Protein AF-A0A3A4KQ40-F1 (afdb_monomer)

Foldseek 3Di:
DPPQDPVNWAFDWDADPPVRDIDGLGHDTFNWDQWEDDDQKIKIWTQNVWADDPPPRDIWQIWIWMAGNVVSDIDTQDGDRFHWHNWYDDQQKIWTFTCPPPDGDIDIDGNCVDPVCVPPPSNVDDDD

Secondary structure (DSSP, 8-state):
-----TTS-EEEEEE-TTT--EEEEEEEEE-EEEEEEETTEEEEEE-TTSEEETTTTEEES-EEEEEETTTTEEEE----SS-EEEEEEETTEEEEEE-TTSS-EEEEEEGGGSGGGTT-HHHHSPP-

pLDDT: mean 90.05, std 13.97, range [36.91, 98.81]

Structure (mmCIF, N/CA/C/O backbone):
data_AF-A0A3A4KQ40-F1
#
_entry.id   AF-A0A3A4KQ40-F1
#
loop_
_atom_site.group_PDB
_atom_site.id
_atom_site.type_symbol
_atom_site.label_atom_id
_atom_site.label_alt_id
_atom_site.label_comp_id
_atom_site.label_asym_id
_atom_site.label_entity_id
_atom_site.label_seq_id
_atom_site.pdbx_PDB_ins_code
_atom_site.Cartn_x
_atom_site.Cartn_y
_atom_site.Cartn_z
_atom_site.occupancy
_atom_site.B_iso_or_equiv
_atom_site.auth_seq_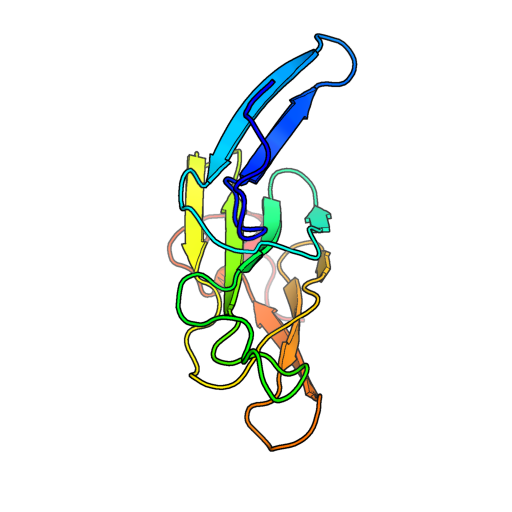id
_atom_site.auth_comp_id
_atom_site.auth_asym_id
_atom_site.auth_atom_id
_atom_site.pdbx_PDB_model_num
ATOM 1 N N . MET A 1 1 ? 8.007 21.895 9.338 1.00 36.91 1 MET A N 1
ATOM 2 C CA . MET A 1 1 ? 8.886 21.804 8.156 1.00 36.91 1 MET A CA 1
ATOM 3 C C . MET A 1 1 ? 9.867 20.680 8.414 1.00 36.91 1 MET A C 1
ATOM 5 O O . MET A 1 1 ? 10.729 20.842 9.264 1.00 36.91 1 MET A O 1
ATOM 9 N N . THR A 1 2 ? 9.702 19.536 7.763 1.00 41.72 2 THR A N 1
ATOM 10 C CA . THR A 1 2 ? 10.845 18.654 7.509 1.00 41.72 2 THR A CA 1
ATOM 11 C C . THR A 1 2 ? 11.423 19.123 6.179 1.00 41.72 2 THR A C 1
ATOM 13 O O . THR A 1 2 ? 10.641 19.317 5.249 1.00 41.72 2 THR A O 1
ATOM 16 N N . PRO A 1 3 ? 12.724 19.438 6.110 1.00 43.84 3 PRO A N 1
ATOM 17 C CA . PRO A 1 3 ? 13.336 19.880 4.870 1.00 43.84 3 PRO A CA 1
ATOM 18 C C . PRO A 1 3 ? 13.202 18.733 3.877 1.00 43.84 3 PRO A C 1
ATOM 20 O O . PRO A 1 3 ? 13.571 17.604 4.204 1.00 43.84 3 PRO A O 1
ATOM 23 N N . ASP A 1 4 ? 12.609 19.021 2.721 1.00 46.34 4 ASP A N 1
ATOM 24 C CA . ASP A 1 4 ? 12.530 18.092 1.603 1.00 46.34 4 ASP A CA 1
ATOM 25 C C . ASP A 1 4 ? 13.896 17.429 1.431 1.00 46.34 4 ASP A C 1
ATOM 27 O O . ASP A 1 4 ? 14.923 18.109 1.313 1.00 46.34 4 ASP A O 1
ATOM 31 N N . SER A 1 5 ? 13.915 16.098 1.519 1.00 46.22 5 SER A N 1
ATOM 32 C CA . SER A 1 5 ? 15.131 15.324 1.322 1.00 46.22 5 SER A CA 1
ATOM 33 C C . SER A 1 5 ? 15.703 15.726 -0.036 1.00 46.22 5 SER A C 1
ATOM 35 O O . SER A 1 5 ? 14.983 15.637 -1.035 1.00 46.22 5 SER A O 1
ATOM 37 N N . PRO A 1 6 ? 16.968 16.170 -0.116 1.00 47.03 6 PRO A N 1
ATOM 38 C CA . PRO A 1 6 ? 17.547 16.705 -1.349 1.00 47.03 6 PRO A CA 1
ATOM 39 C C . PRO A 1 6 ? 17.562 15.709 -2.525 1.00 47.03 6 PRO A C 1
ATOM 41 O O . PRO A 1 6 ? 17.886 16.095 -3.643 1.00 47.03 6 PRO A O 1
ATOM 44 N N . ASN A 1 7 ? 17.167 14.451 -2.285 1.00 52.72 7 ASN A N 1
ATOM 45 C CA . ASN A 1 7 ? 17.080 13.372 -3.263 1.00 52.72 7 ASN A CA 1
ATOM 46 C C . ASN A 1 7 ? 15.638 12.879 -3.534 1.00 52.72 7 ASN A C 1
ATOM 48 O O . ASN A 1 7 ? 15.478 11.847 -4.181 1.00 52.72 7 ASN A O 1
ATOM 52 N N . GLY A 1 8 ? 14.595 13.555 -3.029 1.00 56.16 8 GLY A N 1
ATOM 53 C CA . GLY A 1 8 ? 13.187 13.196 -3.277 1.00 56.16 8 GLY A CA 1
ATOM 54 C C . GLY A 1 8 ? 12.663 11.968 -2.515 1.00 56.16 8 GLY A C 1
ATOM 55 O O . GLY A 1 8 ? 11.588 11.469 -2.833 1.00 56.16 8 GLY A O 1
ATOM 56 N N . LYS A 1 9 ? 13.405 11.474 -1.515 1.00 67.38 9 LYS A N 1
ATOM 57 C CA . LYS A 1 9 ? 12.982 10.376 -0.626 1.00 67.38 9 LYS A CA 1
ATOM 58 C C . LYS A 1 9 ? 12.337 10.916 0.653 1.00 67.38 9 LYS A C 1
ATOM 60 O O . LYS A 1 9 ? 12.666 12.018 1.083 1.00 67.38 9 LYS A O 1
ATOM 65 N N . GLY A 1 10 ? 11.395 10.190 1.247 1.00 82.75 10 GLY A N 1
ATOM 66 C CA . GLY A 1 10 ? 10.714 10.679 2.440 1.00 82.75 10 GLY A CA 1
ATOM 67 C C . GLY A 1 10 ? 10.009 9.609 3.261 1.00 82.75 10 GLY A C 1
ATOM 68 O O . GLY A 1 10 ? 9.769 8.478 2.831 1.00 82.75 10 GLY A O 1
ATOM 69 N N . ILE A 1 11 ? 9.663 10.003 4.481 1.00 92.38 11 ILE A N 1
ATOM 70 C CA . ILE A 1 11 ? 8.775 9.239 5.355 1.00 92.38 11 ILE A CA 1
ATOM 71 C C . ILE A 1 11 ? 7.315 9.442 4.930 1.00 92.38 11 ILE A C 1
ATOM 73 O O . ILE A 1 11 ? 6.973 10.479 4.354 1.00 92.38 11 ILE A O 1
ATOM 77 N N . LEU A 1 12 ? 6.442 8.486 5.247 1.00 94.25 12 LEU A N 1
ATOM 78 C CA . LEU A 1 12 ? 5.001 8.637 5.045 1.00 94.25 12 LEU A CA 1
ATOM 79 C C . LEU A 1 12 ? 4.369 9.269 6.285 1.00 94.25 12 LEU A C 1
ATOM 81 O O . LEU A 1 12 ? 4.539 8.772 7.399 1.00 94.25 12 LEU A O 1
ATOM 85 N N . VAL A 1 13 ? 3.632 10.360 6.092 1.00 94.62 13 VAL A N 1
ATOM 86 C CA . VAL A 1 13 ? 2.968 11.105 7.170 1.00 94.62 13 VAL A CA 1
ATOM 87 C C . VAL A 1 13 ? 1.499 11.286 6.820 1.00 94.62 13 VAL A C 1
ATOM 89 O O . VAL A 1 13 ? 1.181 11.769 5.735 1.00 94.62 13 VAL A O 1
ATOM 92 N N . ALA A 1 14 ? 0.615 10.953 7.756 1.00 93.12 14 ALA A N 1
ATOM 93 C CA . ALA A 1 14 ? -0.788 11.339 7.710 1.00 93.12 14 ALA A CA 1
ATOM 94 C C . ALA A 1 14 ? -0.976 12.660 8.464 1.00 93.12 14 ALA A C 1
ATOM 96 O O . ALA A 1 14 ? -0.334 12.896 9.491 1.00 93.12 14 ALA A O 1
ATOM 97 N N . GLN A 1 15 ? -1.843 13.531 7.953 1.00 94.50 15 GLN A N 1
ATOM 98 C CA . GLN A 1 15 ? -2.191 14.792 8.601 1.00 94.50 15 GLN A CA 1
ATOM 99 C C . GLN A 1 15 ? -3.703 14.873 8.790 1.00 94.50 15 GLN A C 1
ATOM 101 O O . GLN A 1 15 ? -4.454 14.791 7.818 1.00 94.50 15 GLN A O 1
ATOM 106 N N . ASP A 1 16 ? -4.133 15.105 10.025 1.00 93.44 16 ASP A N 1
ATOM 107 C CA . ASP A 1 16 ? -5.509 15.485 10.319 1.00 93.44 16 ASP A CA 1
ATOM 108 C C . ASP A 1 16 ? -5.726 16.948 9.895 1.00 93.44 16 ASP A C 1
ATOM 110 O O . ASP A 1 16 ? -4.968 17.845 10.270 1.00 93.44 16 ASP A O 1
ATOM 114 N N . LEU A 1 17 ? -6.742 17.204 9.069 1.00 94.44 17 LEU A N 1
ATOM 115 C CA . LEU A 1 17 ? -6.992 18.542 8.518 1.00 94.44 17 LEU A CA 1
ATOM 116 C C . LEU A 1 17 ? -7.747 19.472 9.477 1.00 94.44 17 LEU A C 1
ATOM 118 O O . LEU A 1 17 ? -7.749 20.684 9.264 1.00 94.44 17 LEU A O 1
ATOM 122 N N . ILE A 1 18 ? -8.387 18.930 10.512 1.00 96.50 18 ILE A N 1
ATOM 123 C CA . ILE A 1 18 ? -9.143 19.694 11.506 1.00 96.50 18 ILE A CA 1
ATOM 124 C C . ILE A 1 18 ? -8.207 20.131 12.636 1.00 96.50 18 ILE A C 1
ATOM 126 O O . ILE A 1 18 ? -8.137 21.316 12.960 1.00 96.50 18 ILE A O 1
ATOM 130 N N . SER A 1 19 ? -7.467 19.192 13.225 1.00 96.50 19 SER A N 1
ATOM 131 C CA . SER A 1 19 ? -6.536 19.430 14.330 1.00 96.50 19 SER A CA 1
ATOM 132 C C . SER A 1 19 ? -5.152 19.886 13.863 1.00 96.50 19 SER A C 1
ATOM 134 O O . SER A 1 19 ? -4.398 20.447 14.656 1.00 96.50 19 SER A O 1
ATOM 136 N N . SER A 1 20 ? -4.810 19.678 12.585 1.00 94.69 20 SER A N 1
ATOM 137 C CA . SER A 1 20 ? -3.449 19.842 12.044 1.00 94.69 20 SER A CA 1
ATOM 138 C C . SER A 1 20 ? -2.401 18.912 12.667 1.00 94.69 20 SER A C 1
ATOM 140 O O . SER A 1 20 ? -1.202 19.097 12.431 1.00 94.69 20 SER A O 1
ATOM 142 N N . GLU A 1 21 ? -2.828 17.910 13.436 1.00 95.00 21 GLU A N 1
ATOM 143 C CA . GLU A 1 21 ? -1.949 16.883 13.980 1.00 95.00 21 GLU A CA 1
ATOM 144 C C . GLU A 1 21 ? -1.349 16.036 12.852 1.00 95.00 21 GLU A C 1
ATOM 146 O O . GLU A 1 21 ? -1.963 15.825 11.804 1.00 95.00 21 GLU A O 1
ATOM 151 N N . ARG A 1 22 ? -0.111 15.579 13.052 1.00 94.62 22 ARG A N 1
ATOM 152 C CA . ARG A 1 22 ? 0.619 14.751 12.092 1.00 94.62 22 ARG A CA 1
ATOM 153 C C . ARG A 1 22 ? 1.086 13.469 12.753 1.00 94.62 22 ARG A C 1
ATOM 155 O O . ARG A 1 22 ? 1.748 13.526 13.788 1.00 94.62 22 ARG A O 1
ATOM 162 N N . SER A 1 23 ? 0.839 12.353 12.083 1.00 91.62 23 SER A N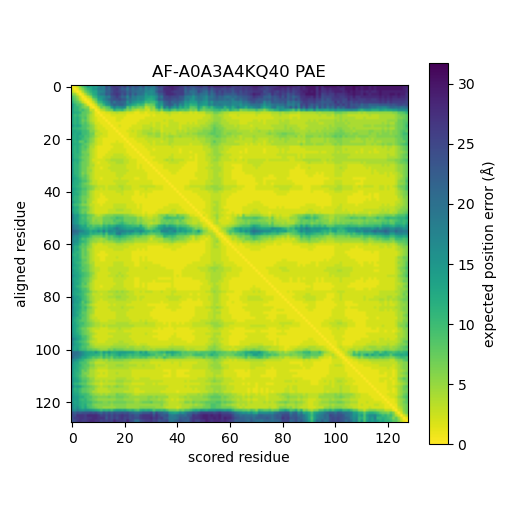 1
ATOM 163 C CA . SER A 1 23 ? 1.250 11.019 12.514 1.00 91.62 23 SER A CA 1
ATOM 164 C C . SER A 1 23 ? 2.196 10.428 11.481 1.00 91.62 23 SER A C 1
ATOM 166 O O . SER A 1 23 ? 1.911 10.437 10.282 1.00 91.62 23 SER A O 1
ATOM 168 N N . VAL A 1 24 ? 3.344 9.929 11.935 1.00 94.56 24 VAL A N 1
ATOM 169 C CA . VAL A 1 24 ? 4.256 9.176 11.069 1.00 94.56 24 VAL A CA 1
ATOM 170 C C . VAL A 1 24 ? 3.657 7.791 10.869 1.00 94.56 24 VAL A C 1
ATOM 172 O O . VAL A 1 24 ? 3.468 7.071 11.842 1.00 94.56 24 VAL A O 1
ATOM 175 N N . ILE A 1 25 ? 3.358 7.447 9.620 1.00 96.56 25 ILE A N 1
ATOM 176 C CA . ILE A 1 25 ? 2.808 6.142 9.241 1.00 96.56 25 ILE A CA 1
ATOM 177 C C . ILE A 1 25 ? 3.934 5.153 8.974 1.00 96.56 25 ILE A C 1
ATOM 179 O O . ILE A 1 25 ? 3.934 4.035 9.475 1.00 96.56 25 ILE A O 1
ATOM 183 N N . ASP A 1 26 ? 4.930 5.589 8.207 1.00 96.38 26 ASP A N 1
ATOM 184 C CA . ASP A 1 26 ? 6.110 4.790 7.918 1.00 96.38 26 ASP A CA 1
ATOM 185 C C . ASP A 1 26 ? 7.356 5.684 7.979 1.00 96.38 26 ASP A C 1
ATOM 187 O O . ASP A 1 26 ? 7.482 6.616 7.177 1.00 96.38 26 ASP A O 1
ATOM 191 N N . PRO A 1 27 ? 8.280 5.435 8.926 1.00 94.50 27 PRO A N 1
ATOM 192 C CA . PRO A 1 27 ? 9.474 6.250 9.108 1.00 94.50 27 PRO A CA 1
ATOM 193 C C . PRO A 1 27 ? 10.614 5.876 8.148 1.00 94.50 27 PRO A C 1
ATOM 195 O O . PRO A 1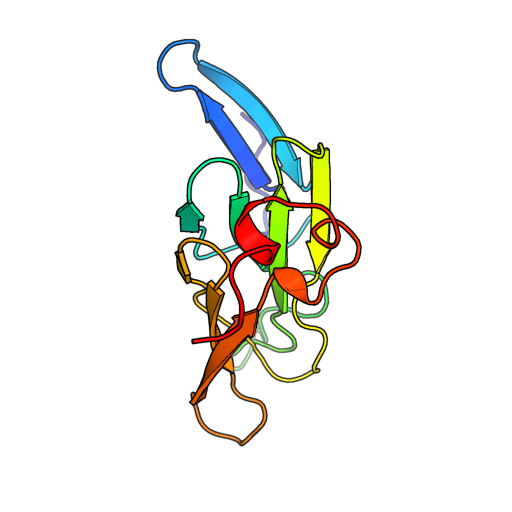 27 ? 11.716 6.406 8.292 1.00 94.50 27 PRO A O 1
ATOM 198 N N . HIS A 1 28 ? 10.410 4.945 7.209 1.00 94.25 28 HIS A N 1
ATOM 199 C CA 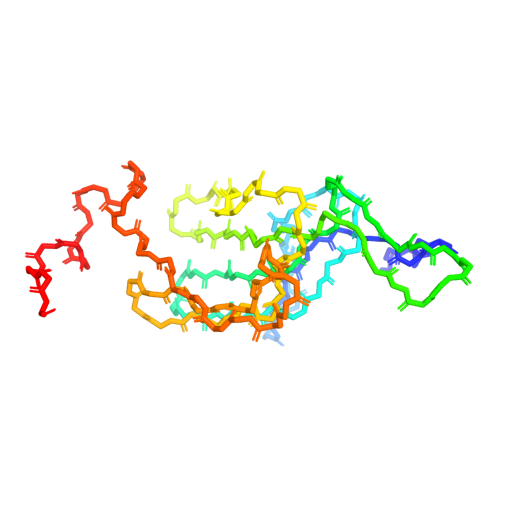. HIS A 1 28 ? 11.468 4.508 6.306 1.00 94.25 28 HIS A CA 1
ATOM 200 C C . HIS A 1 28 ? 11.746 5.594 5.261 1.00 94.25 28 HIS A C 1
ATOM 202 O O . HIS A 1 28 ? 10.814 6.124 4.665 1.00 94.25 28 HIS A O 1
ATOM 208 N N . ASP A 1 29 ? 13.011 5.924 5.001 1.00 92.38 29 ASP A N 1
ATOM 209 C CA . ASP A 1 29 ? 13.363 6.930 3.992 1.00 92.38 29 ASP A CA 1
ATOM 210 C C . ASP A 1 29 ? 13.384 6.310 2.586 1.00 92.38 29 ASP A C 1
ATOM 212 O O . ASP A 1 29 ? 14.367 5.699 2.163 1.00 92.38 29 ASP A O 1
ATOM 216 N N . ALA A 1 30 ? 12.276 6.446 1.858 1.00 92.12 30 ALA A N 1
ATOM 217 C CA . ALA A 1 30 ? 12.135 5.942 0.493 1.00 92.12 30 ALA A CA 1
ATOM 218 C C . ALA A 1 30 ? 11.189 6.823 -0.327 1.00 92.12 30 ALA A C 1
ATOM 220 O O . ALA A 1 30 ? 10.392 7.576 0.226 1.00 92.12 30 ALA A O 1
ATOM 221 N N . GLU A 1 31 ? 11.274 6.741 -1.653 1.00 91.75 31 GLU A N 1
ATOM 222 C CA . GLU A 1 31 ? 10.243 7.327 -2.513 1.00 91.75 31 GLU A CA 1
ATOM 223 C C . GLU A 1 31 ? 8.965 6.493 -2.341 1.00 91.75 31 GLU A C 1
ATOM 225 O O . GLU A 1 31 ? 8.993 5.266 -2.463 1.00 91.75 31 GLU A O 1
ATOM 230 N N . LYS A 1 32 ? 7.872 7.169 -1.980 1.00 93.88 32 LYS A N 1
ATOM 231 C CA . LYS A 1 32 ? 6.553 6.576 -1.760 1.00 93.88 32 LYS A CA 1
ATOM 232 C C . LYS A 1 32 ? 5.538 7.338 -2.582 1.00 93.88 32 LYS A C 1
ATOM 234 O O . LYS A 1 32 ? 5.523 8.570 -2.543 1.00 93.88 32 LYS A O 1
ATOM 239 N N . THR A 1 33 ? 4.700 6.622 -3.310 1.00 94.38 33 THR A N 1
ATOM 240 C CA . THR A 1 33 ? 3.739 7.224 -4.234 1.00 94.38 33 THR A CA 1
ATOM 241 C C . THR A 1 33 ? 2.403 6.505 -4.172 1.00 94.38 33 THR A C 1
ATOM 243 O O . THR A 1 33 ? 2.278 5.428 -3.593 1.00 94.38 33 THR A O 1
ATOM 246 N N . ASP A 1 34 ? 1.399 7.134 -4.777 1.00 96.56 34 ASP A N 1
ATOM 247 C CA . ASP A 1 34 ? 0.108 6.512 -5.075 1.00 96.56 34 ASP A CA 1
ATOM 248 C C . ASP A 1 34 ? -0.603 5.908 -3.853 1.00 96.56 34 ASP A C 1
ATOM 250 O O . ASP A 1 34 ? -0.966 4.730 -3.873 1.00 96.56 34 ASP A O 1
ATOM 254 N N . PRO A 1 35 ? -0.791 6.690 -2.770 1.00 97.94 35 PRO A N 1
ATOM 255 C CA . PRO A 1 35 ? -1.549 6.213 -1.632 1.00 97.94 35 PRO A CA 1
ATOM 256 C C . PRO A 1 35 ? -3.028 6.034 -1.999 1.00 97.94 35 PRO A C 1
ATOM 258 O O . PRO A 1 35 ? -3.622 6.904 -2.641 1.00 97.94 35 PRO A O 1
ATOM 261 N N . ASP A 1 36 ? -3.641 4.958 -1.516 1.00 98.69 36 ASP A N 1
ATOM 262 C CA . ASP A 1 36 ? -5.094 4.766 -1.510 1.00 98.69 36 ASP A CA 1
ATOM 263 C C . ASP A 1 36 ? -5.539 4.232 -0.146 1.00 98.69 36 ASP A C 1
ATOM 265 O O . ASP A 1 36 ? -4.788 3.521 0.523 1.00 98.69 36 ASP A O 1
ATOM 269 N N . ILE A 1 37 ? -6.745 4.584 0.291 1.00 98.12 37 ILE A N 1
ATOM 270 C CA . ILE A 1 37 ? -7.235 4.245 1.631 1.00 98.12 37 ILE A CA 1
ATOM 271 C C . ILE A 1 37 ? -8.672 3.732 1.581 1.00 98.12 37 ILE A C 1
ATOM 273 O O . ILE A 1 37 ? -9.530 4.317 0.918 1.00 98.12 37 ILE A O 1
ATOM 277 N N . ASP A 1 38 ? -8.941 2.657 2.320 1.00 97.88 38 ASP A N 1
ATOM 278 C CA . ASP A 1 38 ? -10.295 2.159 2.553 1.00 97.88 38 ASP A CA 1
ATOM 279 C C . ASP A 1 38 ? -10.493 1.833 4.032 1.00 97.88 38 ASP A C 1
ATOM 281 O O . ASP A 1 38 ? -9.861 0.923 4.582 1.00 97.88 38 ASP A O 1
ATOM 285 N N . GLU A 1 39 ? -11.391 2.594 4.659 1.00 95.69 39 GLU A N 1
ATOM 286 C CA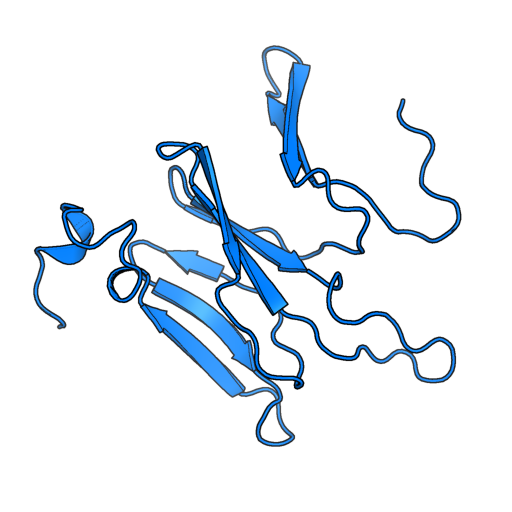 . GLU A 1 39 ? -11.592 2.604 6.110 1.00 95.69 39 GLU A CA 1
ATOM 287 C C . GLU A 1 39 ? -10.248 2.842 6.823 1.00 95.69 39 GLU A C 1
ATOM 289 O O . GLU A 1 39 ? -9.623 3.883 6.627 1.00 95.69 39 GLU A O 1
ATOM 294 N N . ASP A 1 40 ? -9.776 1.859 7.586 1.00 96.06 40 ASP A N 1
ATOM 295 C CA . ASP A 1 40 ? -8.596 1.960 8.442 1.00 96.06 40 ASP A CA 1
ATOM 296 C C . ASP A 1 40 ? -7.347 1.326 7.805 1.00 96.06 40 ASP A C 1
ATOM 298 O O . ASP A 1 40 ? -6.437 0.879 8.505 1.00 96.06 40 ASP A O 1
ATOM 302 N N . ARG A 1 41 ? -7.293 1.234 6.472 1.00 97.81 41 ARG A N 1
ATOM 303 C CA . ARG A 1 41 ? -6.197 0.583 5.736 1.00 97.81 41 ARG A CA 1
ATOM 304 C C . ARG A 1 41 ? -5.690 1.461 4.610 1.00 97.81 41 ARG A C 1
ATOM 306 O O . ARG A 1 41 ? -6.418 1.726 3.657 1.00 97.81 41 ARG A O 1
ATOM 313 N N . LEU A 1 42 ? -4.430 1.864 4.710 1.00 98.50 42 LEU A N 1
ATOM 314 C CA . LEU A 1 42 ? -3.717 2.656 3.715 1.00 98.50 42 LEU A CA 1
ATOM 315 C C . LEU A 1 42 ? -2.763 1.760 2.933 1.00 98.50 42 LEU A C 1
ATOM 317 O O . LEU A 1 42 ? -1.926 1.100 3.538 1.00 98.50 42 LEU A O 1
ATOM 321 N N . VAL A 1 43 ? -2.833 1.786 1.610 1.00 98.81 43 VAL A N 1
ATOM 322 C CA . VAL A 1 43 ? -1.842 1.156 0.729 1.00 98.81 43 VAL A CA 1
ATOM 323 C C . VAL A 1 43 ? -1.055 2.212 -0.029 1.00 98.81 43 VAL A C 1
ATOM 325 O O . VAL A 1 43 ? -1.578 3.293 -0.281 1.00 98.81 43 VAL A O 1
ATOM 328 N N . TRP A 1 44 ? 0.195 1.920 -0.382 1.00 98.69 44 TRP A N 1
ATOM 329 C CA . TRP A 1 44 ? 1.033 2.792 -1.211 1.00 98.69 44 TRP A CA 1
ATOM 330 C C . TRP A 1 44 ? 2.075 1.984 -1.988 1.00 98.69 44 TRP A C 1
ATOM 332 O O . TRP A 1 44 ? 2.409 0.855 -1.620 1.00 98.69 44 TRP A O 1
ATOM 342 N N . THR A 1 45 ? 2.601 2.586 -3.051 1.00 98.00 45 THR A N 1
ATOM 343 C CA . THR A 1 45 ? 3.812 2.117 -3.729 1.00 98.00 45 THR A CA 1
ATOM 344 C C . THR A 1 45 ? 5.031 2.565 -2.932 1.00 98.00 45 THR A C 1
ATOM 346 O O . THR A 1 45 ? 5.175 3.758 -2.651 1.00 98.00 45 THR A O 1
ATOM 349 N N . ASP A 1 46 ? 5.953 1.655 -2.634 1.00 97.56 46 ASP A N 1
ATOM 350 C CA . ASP A 1 46 ? 7.199 1.949 -1.934 1.00 97.56 46 ASP A CA 1
ATOM 351 C C . ASP A 1 46 ? 8.425 1.468 -2.718 1.00 97.56 46 ASP A C 1
ATOM 353 O O . ASP A 1 46 ? 8.508 0.319 -3.149 1.00 97.56 46 ASP A O 1
ATOM 357 N N . LEU A 1 47 ? 9.415 2.349 -2.864 1.00 95.00 47 LEU A N 1
ATOM 358 C CA . LEU A 1 47 ? 10.681 2.057 -3.536 1.00 95.00 47 LEU A CA 1
ATOM 359 C C . LEU A 1 47 ? 11.821 1.734 -2.552 1.00 95.00 47 LEU A C 1
ATOM 361 O O . LEU A 1 47 ? 12.993 1.871 -2.910 1.00 95.00 47 LEU A O 1
ATOM 365 N N . ARG A 1 48 ? 11.528 1.326 -1.307 1.00 95.25 48 ARG A N 1
ATOM 366 C CA . ARG A 1 48 ? 12.562 1.005 -0.300 1.00 95.25 48 ARG A CA 1
ATOM 367 C C . ARG A 1 48 ? 13.447 -0.183 -0.659 1.00 95.25 48 ARG A C 1
ATOM 369 O O . ARG A 1 48 ? 14.617 -0.189 -0.285 1.00 95.25 48 ARG A O 1
ATOM 376 N N . ASN A 1 49 ? 12.916 -1.159 -1.394 1.00 95.44 49 ASN A N 1
ATOM 377 C CA . ASN A 1 49 ? 13.675 -2.329 -1.846 1.00 95.44 49 ASN A CA 1
ATOM 378 C C . ASN A 1 49 ? 14.314 -2.112 -3.227 1.00 95.44 49 ASN A C 1
ATOM 380 O O . ASN A 1 49 ? 14.979 -3.004 -3.760 1.00 95.44 49 ASN A O 1
ATOM 384 N N . GLY A 1 50 ? 14.149 -0.918 -3.794 1.00 91.12 50 GLY A N 1
ATOM 385 C CA . GLY A 1 50 ? 14.531 -0.591 -5.153 1.00 91.12 50 GLY A CA 1
ATOM 386 C C . GLY A 1 50 ? 14.857 0.887 -5.328 1.00 91.12 50 GLY A C 1
ATOM 387 O O . GLY A 1 50 ? 15.586 1.488 -4.532 1.00 91.12 50 GLY A O 1
ATOM 388 N N . GLY A 1 51 ? 14.359 1.479 -6.412 1.00 89.44 51 GLY A N 1
ATOM 389 C CA . GLY A 1 51 ? 14.520 2.909 -6.657 1.00 89.44 51 GLY A CA 1
ATOM 390 C C . GLY A 1 51 ? 14.413 3.325 -8.115 1.00 89.44 51 GLY A C 1
ATOM 391 O O . GLY A 1 51 ? 14.286 2.510 -9.029 1.00 89.44 51 GLY A O 1
ATOM 392 N N . ARG A 1 52 ? 14.507 4.639 -8.330 1.00 85.94 52 ARG A N 1
ATOM 393 C CA . ARG A 1 52 ? 14.676 5.218 -9.664 1.00 85.94 52 ARG A CA 1
ATOM 394 C C . ARG A 1 52 ? 16.029 4.850 -10.246 1.00 85.94 52 ARG A C 1
ATOM 396 O O . ARG A 1 52 ? 17.063 5.011 -9.598 1.00 85.94 52 ARG A O 1
ATOM 403 N N . VAL A 1 53 ? 16.015 4.456 -11.511 1.00 85.31 53 VAL A N 1
ATOM 404 C CA . VAL A 1 53 ? 17.218 4.303 -12.321 1.00 85.31 53 VAL A CA 1
ATOM 405 C C . VAL A 1 53 ? 17.510 5.659 -12.987 1.00 85.31 53 VAL A C 1
ATOM 407 O O . VAL A 1 53 ? 16.724 6.090 -13.839 1.00 85.31 53 VAL A O 1
ATOM 410 N N . PRO A 1 54 ? 18.596 6.369 -12.611 1.00 78.56 54 PRO A N 1
ATOM 411 C CA . PRO A 1 54 ? 18.805 7.766 -13.013 1.00 78.56 54 PRO A CA 1
ATOM 412 C C . PRO A 1 54 ? 18.941 7.986 -14.523 1.00 78.56 54 PRO A C 1
ATOM 414 O O . PRO A 1 54 ? 18.650 9.074 -15.011 1.00 78.56 54 PRO A O 1
ATOM 417 N N . ASP A 1 55 ? 19.388 6.971 -15.262 1.00 81.56 55 ASP A N 1
ATOM 418 C CA . ASP A 1 55 ? 19.696 7.056 -16.691 1.00 81.56 55 ASP A CA 1
ATOM 419 C C . ASP A 1 55 ? 18.537 6.625 -17.608 1.00 81.56 55 ASP A C 1
ATOM 421 O O . ASP A 1 55 ? 18.650 6.764 -18.826 1.00 81.56 55 ASP A O 1
ATOM 425 N N . ARG A 1 56 ? 17.428 6.105 -17.057 1.00 75.81 56 ARG A N 1
ATOM 426 C CA . ARG A 1 56 ? 16.387 5.423 -17.852 1.00 75.81 56 ARG A CA 1
ATOM 427 C C . ARG A 1 56 ? 14.956 5.908 -17.648 1.00 75.81 56 ARG A C 1
ATOM 429 O O . ARG A 1 56 ? 14.074 5.413 -18.335 1.00 75.81 56 ARG A O 1
ATOM 436 N N . PHE A 1 57 ? 14.696 6.867 -16.756 1.00 76.31 57 PHE A N 1
ATOM 437 C CA . PHE A 1 57 ? 13.323 7.233 -16.346 1.00 76.31 57 PHE A CA 1
ATOM 438 C C . PHE A 1 57 ? 12.474 6.018 -15.903 1.00 76.31 57 PHE A C 1
ATOM 440 O O . PHE A 1 57 ? 11.249 6.088 -15.902 1.00 76.31 57 PHE A O 1
ATOM 447 N N . THR A 1 58 ? 13.119 4.915 -15.509 1.00 83.94 58 THR A N 1
ATOM 448 C CA . THR A 1 58 ? 12.478 3.679 -15.048 1.00 83.94 58 THR A CA 1
ATOM 449 C C . THR A 1 58 ? 12.704 3.469 -13.557 1.00 83.94 58 THR A C 1
ATOM 451 O O . THR A 1 58 ? 13.577 4.086 -12.940 1.00 83.94 58 THR A O 1
ATOM 454 N N . PHE A 1 59 ? 11.942 2.542 -12.995 1.00 88.19 59 PHE A N 1
ATOM 455 C CA . PHE A 1 59 ? 12.062 2.078 -11.622 1.00 88.19 59 PHE A CA 1
ATOM 456 C C . PHE A 1 59 ? 12.494 0.615 -11.604 1.00 88.19 59 PHE A C 1
ATOM 458 O O . PHE A 1 59 ? 12.280 -0.112 -12.580 1.00 88.19 59 PHE A O 1
ATOM 465 N N . ILE A 1 60 ? 13.096 0.198 -10.499 1.00 92.56 60 ILE A N 1
ATOM 466 C CA . ILE A 1 60 ? 13.350 -1.207 -10.195 1.00 92.56 60 ILE A CA 1
ATOM 467 C C . ILE A 1 60 ? 12.787 -1.527 -8.818 1.00 92.56 60 ILE A C 1
ATOM 469 O O . ILE A 1 60 ? 12.915 -0.697 -7.917 1.00 92.56 60 ILE A O 1
ATOM 473 N N . ASN A 1 61 ? 12.236 -2.732 -8.678 1.00 95.75 61 ASN A N 1
ATOM 474 C CA . ASN A 1 61 ? 11.794 -3.322 -7.420 1.00 95.75 61 ASN A CA 1
ATOM 475 C C . ASN A 1 61 ? 10.905 -2.386 -6.579 1.00 95.75 61 ASN A C 1
ATOM 477 O O . ASN A 1 61 ? 11.245 -2.026 -5.449 1.00 95.75 61 ASN A O 1
ATOM 481 N N . ALA A 1 62 ? 9.821 -1.907 -7.193 1.00 96.50 62 ALA A N 1
ATOM 482 C CA . ALA A 1 62 ? 8.740 -1.233 -6.485 1.00 96.50 62 ALA A CA 1
ATOM 483 C C . ALA A 1 62 ? 7.790 -2.261 -5.879 1.00 96.50 62 ALA A C 1
ATOM 485 O O . ALA A 1 62 ? 7.354 -3.166 -6.583 1.00 96.50 62 ALA A O 1
ATOM 486 N N . ASP A 1 63 ? 7.436 -2.076 -4.613 1.00 98.50 63 ASP A N 1
ATOM 487 C CA . ASP A 1 63 ? 6.569 -2.987 -3.877 1.00 98.50 63 ASP A CA 1
ATOM 488 C C . ASP A 1 63 ? 5.326 -2.260 -3.355 1.00 98.50 63 ASP A C 1
ATOM 490 O O . ASP A 1 63 ? 5.361 -1.065 -3.045 1.00 98.50 63 ASP A O 1
ATOM 494 N N . ILE A 1 64 ? 4.232 -2.998 -3.176 1.00 98.69 64 ILE A N 1
ATOM 495 C CA . ILE A 1 64 ? 3.034 -2.494 -2.506 1.00 98.69 64 ILE A CA 1
ATOM 496 C C . ILE A 1 64 ? 3.150 -2.741 -1.008 1.00 98.69 64 ILE A C 1
ATOM 498 O O . ILE A 1 64 ? 3.355 -3.871 -0.558 1.00 98.69 64 ILE A O 1
ATOM 502 N N . TYR A 1 65 ? 2.951 -1.686 -0.229 1.00 98.75 65 TYR A N 1
ATOM 503 C CA . TYR A 1 65 ? 2.873 -1.745 1.225 1.00 98.75 65 TYR A CA 1
ATOM 504 C C . TYR A 1 65 ? 1.475 -1.372 1.713 1.00 98.75 65 TYR A C 1
ATOM 506 O O . TYR A 1 65 ? 0.716 -0.693 1.024 1.00 98.75 65 TYR A O 1
ATOM 514 N N . LEU A 1 66 ? 1.156 -1.840 2.916 1.00 98.75 66 LEU A N 1
ATOM 515 C CA . LEU A 1 66 ? -0.080 -1.608 3.650 1.00 98.75 66 LEU A CA 1
ATOM 516 C C . LEU A 1 66 ? 0.256 -1.103 5.052 1.00 98.75 66 LEU A C 1
ATOM 518 O O . LEU A 1 66 ? 1.165 -1.623 5.692 1.00 98.75 66 LEU A O 1
ATOM 522 N N . TYR A 1 67 ? -0.529 -0.164 5.558 1.00 98.50 67 TYR A N 1
ATOM 523 C CA . TYR A 1 67 ? -0.606 0.184 6.967 1.00 98.50 67 TYR A CA 1
ATOM 524 C C . TYR A 1 67 ? -2.047 0.025 7.433 1.00 98.50 67 TYR A C 1
ATOM 526 O O . TYR A 1 67 ? -2.970 0.540 6.799 1.00 98.50 67 TYR A O 1
ATOM 534 N N . ASP A 1 68 ? -2.231 -0.693 8.534 1.00 97.69 68 ASP A N 1
ATOM 535 C CA . ASP A 1 68 ? -3.523 -0.852 9.195 1.00 97.69 68 ASP A CA 1
ATOM 536 C C . ASP A 1 68 ? -3.544 0.005 10.465 1.00 97.69 68 ASP A C 1
ATOM 538 O O . ASP A 1 68 ? -2.803 -0.263 11.413 1.00 97.69 68 ASP A O 1
ATOM 542 N N . PHE A 1 69 ? -4.408 1.021 10.491 1.00 96.06 69 PHE A N 1
ATOM 543 C CA . PHE A 1 69 ? -4.539 1.953 11.613 1.00 96.06 69 PHE A CA 1
ATOM 544 C C . PHE A 1 69 ? -5.107 1.285 12.874 1.00 96.06 69 PHE A C 1
ATOM 546 O O . PHE A 1 69 ? -4.813 1.727 13.982 1.00 96.06 69 PHE A O 1
ATOM 553 N N . THR A 1 70 ? -5.899 0.214 12.742 1.00 95.69 70 THR A N 1
ATOM 554 C CA . THR A 1 70 ? -6.461 -0.511 13.899 1.00 95.69 70 THR A CA 1
ATOM 555 C C . THR A 1 70 ? -5.436 -1.407 14.579 1.00 95.69 70 THR A C 1
ATOM 557 O O . THR A 1 70 ? -5.502 -1.622 15.789 1.00 95.69 70 THR A O 1
ATOM 560 N N . LYS A 1 71 ? -4.504 -1.954 13.794 1.00 95.69 71 LYS A N 1
ATOM 561 C CA . LYS A 1 71 ? -3.477 -2.900 14.252 1.00 95.69 71 LYS A CA 1
ATOM 562 C C . LYS A 1 71 ? -2.118 -2.240 14.465 1.00 95.69 71 LYS A C 1
ATOM 564 O O . LYS A 1 71 ? -1.233 -2.897 15.002 1.00 95.69 71 LYS A O 1
ATOM 569 N N . ASP A 1 72 ? -1.976 -0.981 14.053 1.00 95.81 72 ASP A N 1
ATOM 570 C CA . ASP A 1 72 ? -0.749 -0.184 14.116 1.00 95.81 72 ASP A CA 1
ATOM 571 C C . ASP A 1 72 ? 0.459 -0.934 13.530 1.00 95.81 72 ASP A C 1
ATOM 573 O O . ASP A 1 72 ? 1.494 -1.126 14.171 1.00 95.81 72 ASP A O 1
ATOM 577 N N . ILE A 1 73 ? 0.299 -1.443 12.304 1.00 96.62 73 ILE A N 1
ATOM 578 C CA . ILE A 1 73 ? 1.318 -2.270 11.652 1.00 96.62 73 ILE A CA 1
ATOM 579 C C . ILE A 1 73 ? 1.465 -1.949 10.168 1.00 96.62 73 ILE A C 1
ATOM 581 O O . ILE A 1 73 ? 0.478 -1.813 9.446 1.00 96.62 73 ILE A O 1
ATOM 585 N N . VAL A 1 74 ? 2.721 -1.882 9.718 1.00 97.94 74 VAL A N 1
ATOM 586 C CA . VAL A 1 74 ? 3.106 -1.828 8.303 1.00 97.94 74 VAL A CA 1
ATOM 587 C C . VAL A 1 74 ? 3.415 -3.241 7.802 1.00 97.94 74 VAL A C 1
ATOM 589 O O . VAL A 1 74 ? 4.180 -3.974 8.431 1.00 97.94 74 VAL A O 1
ATOM 592 N N . VAL A 1 75 ? 2.865 -3.612 6.648 1.00 98.19 75 VAL A N 1
ATOM 593 C CA . VAL A 1 75 ? 3.057 -4.911 5.993 1.00 98.19 75 VAL A CA 1
ATOM 594 C C . VAL A 1 75 ? 3.464 -4.699 4.537 1.00 98.19 75 VAL A C 1
ATOM 596 O O . VAL A 1 75 ? 2.836 -3.929 3.817 1.00 98.19 75 VAL A O 1
ATOM 599 N N . GLN A 1 76 ? 4.498 -5.410 4.090 1.00 98.44 76 GLN A N 1
ATOM 600 C CA . GLN A 1 76 ? 4.838 -5.525 2.672 1.00 98.44 76 GLN A CA 1
ATOM 601 C C . GLN A 1 76 ? 3.910 -6.560 2.018 1.00 98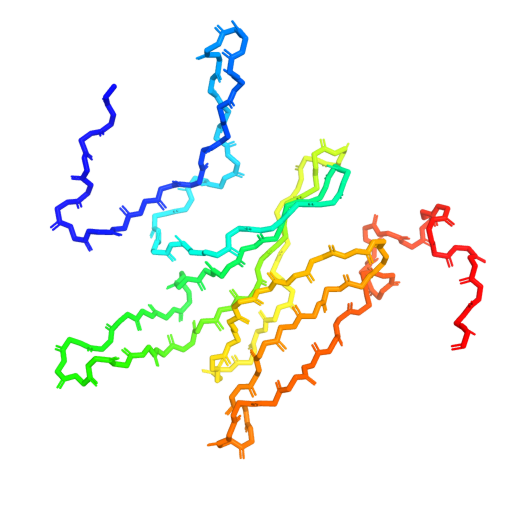.44 76 GLN A C 1
ATOM 603 O O . GLN A 1 76 ? 3.915 -7.721 2.428 1.00 98.44 76 GLN A O 1
ATOM 608 N N . LEU A 1 77 ? 3.104 -6.154 1.033 1.00 98.62 77 LEU A N 1
ATOM 609 C CA . LEU A 1 77 ? 2.162 -7.042 0.340 1.00 98.62 77 LEU A CA 1
ATOM 610 C C . LEU A 1 77 ? 2.812 -7.794 -0.828 1.00 98.62 77 LEU A C 1
ATOM 612 O O . LEU A 1 77 ? 2.466 -8.948 -1.076 1.00 98.62 77 LEU A O 1
ATOM 616 N N . THR A 1 78 ? 3.750 -7.165 -1.536 1.00 98.25 78 THR A N 1
ATOM 617 C CA . THR A 1 78 ? 4.470 -7.762 -2.675 1.00 98.25 78 THR A CA 1
ATOM 618 C C . THR A 1 78 ? 5.967 -7.793 -2.400 1.00 98.25 78 THR A C 1
ATOM 620 O O . THR A 1 78 ? 6.458 -6.971 -1.641 1.00 98.25 78 THR A O 1
ATOM 623 N N . SER A 1 79 ? 6.680 -8.779 -2.944 1.00 96.94 79 SER A N 1
ATOM 624 C CA . SER A 1 79 ? 8.131 -8.949 -2.748 1.00 96.94 79 SER A CA 1
ATOM 625 C C . SER A 1 79 ? 8.840 -9.506 -3.985 1.00 96.94 79 SER A C 1
ATOM 627 O O . SER A 1 79 ? 9.958 -10.023 -3.896 1.00 96.94 79 SER A O 1
ATOM 629 N N . ASP A 1 80 ? 8.157 -9.474 -5.130 1.00 96.94 80 ASP A N 1
ATOM 630 C CA . ASP A 1 80 ? 8.732 -9.926 -6.390 1.00 96.94 80 ASP A CA 1
ATOM 631 C C . ASP A 1 80 ? 9.668 -8.829 -6.929 1.00 96.94 80 ASP A C 1
ATOM 633 O O . ASP A 1 80 ? 9.295 -7.665 -6.863 1.00 96.94 80 ASP A O 1
ATOM 637 N N . PRO A 1 81 ? 10.859 -9.148 -7.475 1.00 95.62 81 PRO A N 1
ATOM 638 C CA . PRO A 1 81 ? 11.811 -8.132 -7.936 1.00 95.62 81 PRO A CA 1
ATOM 639 C C . PRO A 1 81 ? 11.316 -7.221 -9.071 1.00 95.62 81 PRO A C 1
ATOM 641 O O . PRO A 1 81 ? 11.945 -6.194 -9.359 1.00 95.62 81 PRO A O 1
ATOM 644 N N . SER A 1 82 ? 10.269 -7.625 -9.792 1.00 95.62 82 SER A N 1
ATOM 645 C CA . SER A 1 82 ? 9.602 -6.767 -10.769 1.00 95.62 82 SER A CA 1
ATOM 646 C C . SER A 1 82 ? 8.819 -5.653 -10.085 1.00 95.62 82 SER A C 1
ATOM 648 O O . SER A 1 82 ? 8.562 -5.702 -8.893 1.00 95.62 82 SER A O 1
ATOM 650 N N . ASN A 1 83 ? 8.447 -4.611 -10.824 1.00 96.38 83 ASN A N 1
ATOM 651 C CA . ASN A 1 83 ? 7.720 -3.519 -10.194 1.00 96.38 83 ASN A CA 1
ATOM 652 C C . ASN A 1 83 ? 6.240 -3.861 -9.998 1.00 96.38 83 ASN A C 1
ATOM 654 O O . ASN A 1 83 ? 5.583 -4.336 -10.929 1.00 96.38 83 ASN A O 1
ATOM 658 N N . GLN A 1 84 ? 5.712 -3.519 -8.827 1.00 98.00 84 GLN A N 1
ATOM 659 C CA . GLN A 1 84 ? 4.288 -3.425 -8.551 1.00 98.00 84 GLN A CA 1
ATOM 660 C C . GLN A 1 84 ? 3.906 -1.982 -8.189 1.00 98.00 84 GLN A C 1
ATOM 662 O O . GLN A 1 84 ? 4.535 -1.361 -7.334 1.00 98.00 84 GLN A O 1
ATOM 667 N N . PHE A 1 85 ? 2.882 -1.435 -8.853 1.00 96.88 85 PHE A N 1
ATOM 668 C CA . PHE A 1 85 ? 2.532 -0.009 -8.801 1.00 96.88 85 PHE A CA 1
ATOM 669 C C . PHE A 1 85 ? 1.037 0.257 -8.656 1.00 96.88 85 PHE A C 1
ATOM 671 O O . PHE A 1 85 ? 0.196 -0.590 -8.962 1.00 96.88 85 PHE A O 1
ATOM 678 N N . TRP A 1 86 ? 0.726 1.501 -8.283 1.00 97.69 86 TRP A N 1
ATOM 679 C CA . TRP A 1 86 ? -0.618 2.084 -8.325 1.00 97.69 86 TRP A CA 1
ATOM 680 C C . TRP A 1 86 ? -1.663 1.232 -7.605 1.00 97.69 86 TRP A C 1
ATOM 682 O O . TRP A 1 86 ? -2.671 0.844 -8.208 1.00 97.69 86 TRP A O 1
ATOM 692 N N . PRO A 1 87 ? -1.431 0.918 -6.319 1.00 98.69 87 PRO A N 1
ATOM 693 C CA . PRO A 1 87 ? -2.363 0.101 -5.581 1.00 98.69 87 PRO A CA 1
ATOM 694 C C . PRO A 1 87 ? -3.684 0.845 -5.402 1.00 98.69 87 PRO A C 1
ATOM 696 O O . PRO A 1 87 ? -3.721 2.056 -5.193 1.00 98.69 87 PRO A O 1
ATOM 699 N N . ARG A 1 88 ? -4.782 0.100 -5.451 1.00 98.75 88 ARG A N 1
ATOM 700 C CA . ARG A 1 88 ? -6.120 0.545 -5.070 1.00 98.75 88 ARG A CA 1
ATOM 701 C C . ARG A 1 88 ? -6.705 -0.453 -4.094 1.00 98.75 88 ARG A C 1
ATOM 703 O O . ARG A 1 88 ? -6.560 -1.657 -4.299 1.00 98.75 88 ARG A O 1
ATOM 710 N N . ILE A 1 89 ? -7.388 0.023 -3.062 1.00 98.69 89 ILE A N 1
ATOM 711 C CA . ILE A 1 89 ? -7.922 -0.836 -1.999 1.00 98.69 89 ILE A CA 1
ATOM 712 C C . ILE A 1 89 ? -9.440 -0.701 -1.883 1.00 98.69 89 ILE A C 1
ATOM 714 O O . ILE A 1 89 ? -10.000 0.393 -1.940 1.00 98.69 89 ILE A O 1
ATOM 718 N N . ARG A 1 90 ? -10.124 -1.842 -1.737 1.00 97.38 90 ARG A N 1
ATOM 719 C CA . ARG A 1 90 ? -11.539 -1.889 -1.359 1.00 97.38 90 ARG A CA 1
ATOM 720 C C . ARG A 1 90 ? -11.896 -3.202 -0.666 1.00 97.38 90 ARG A C 1
ATOM 722 O O . ARG A 1 90 ? -11.782 -4.288 -1.243 1.00 97.38 90 ARG A O 1
ATOM 729 N N . GLY A 1 91 ? -12.419 -3.109 0.551 1.00 94.69 91 GLY A N 1
ATOM 730 C CA . GLY A 1 91 ? -12.724 -4.246 1.405 1.00 94.69 91 GLY A CA 1
ATOM 731 C C . GLY A 1 91 ? -11.483 -5.111 1.615 1.00 94.69 91 GLY A C 1
ATOM 732 O O . GLY A 1 91 ? -10.454 -4.641 2.083 1.00 94.69 91 GLY A O 1
ATOM 733 N N . ARG A 1 92 ? -11.574 -6.393 1.251 1.00 94.75 92 ARG A N 1
ATOM 734 C CA . ARG A 1 92 ? -10.458 -7.348 1.371 1.00 94.75 92 ARG A CA 1
ATOM 735 C C . ARG A 1 92 ? -9.456 -7.303 0.215 1.00 94.75 92 ARG A C 1
ATOM 737 O O . ARG A 1 92 ? -8.476 -8.035 0.261 1.00 94.75 92 ARG A O 1
ATOM 744 N N . TRP A 1 93 ? -9.724 -6.540 -0.841 1.00 97.50 93 TRP A N 1
ATOM 745 C CA . TRP A 1 93 ? -8.945 -6.602 -2.075 1.00 97.50 93 TRP A CA 1
ATOM 746 C C . TRP A 1 93 ? -8.046 -5.386 -2.226 1.00 97.50 93 TRP A C 1
ATOM 748 O O . TRP A 1 93 ? -8.509 -4.250 -2.118 1.00 97.50 93 TRP A O 1
ATOM 758 N N . VAL A 1 94 ? -6.784 -5.646 -2.554 1.00 98.69 94 VAL A N 1
ATOM 759 C CA . VAL A 1 94 ? -5.851 -4.646 -3.073 1.00 98.69 94 VAL A CA 1
ATOM 760 C C . VAL A 1 94 ? -5.564 -5.007 -4.522 1.00 98.69 94 VAL A C 1
ATOM 762 O O . VAL A 1 94 ? -5.076 -6.098 -4.788 1.00 98.69 94 VAL A O 1
ATOM 765 N N . ILE A 1 95 ? -5.890 -4.131 -5.465 1.00 98.56 95 ILE A N 1
ATOM 766 C CA . ILE A 1 95 ? -5.548 -4.304 -6.883 1.00 98.56 95 ILE A CA 1
ATOM 767 C C . ILE A 1 95 ? -4.366 -3.405 -7.231 1.00 98.56 95 ILE A C 1
ATOM 769 O O . ILE A 1 95 ? -4.269 -2.308 -6.696 1.00 98.56 95 ILE A O 1
ATOM 773 N N . TYR A 1 96 ? -3.471 -3.850 -8.100 1.00 98.62 96 TYR A N 1
ATOM 774 C CA . TYR A 1 96 ? -2.262 -3.113 -8.477 1.00 98.62 96 TYR A CA 1
ATOM 775 C C . TYR A 1 96 ? -1.782 -3.565 -9.862 1.00 98.62 96 TYR A C 1
ATOM 777 O O . TYR A 1 96 ? -2.224 -4.605 -10.362 1.00 98.62 96 TYR A O 1
ATOM 785 N N . LEU A 1 97 ? -0.905 -2.784 -10.495 1.00 97.88 97 LEU A N 1
ATOM 786 C CA . LEU A 1 97 ? -0.215 -3.216 -11.713 1.00 97.88 97 LEU A CA 1
ATOM 787 C C . LEU A 1 97 ? 1.039 -3.993 -11.354 1.00 97.88 97 LEU A C 1
ATOM 789 O O . LEU A 1 97 ? 1.769 -3.579 -10.459 1.00 97.88 97 LEU A O 1
ATOM 793 N N . ASP A 1 98 ? 1.292 -5.084 -12.061 1.00 97.75 98 ASP A N 1
ATOM 794 C CA . ASP A 1 98 ? 2.413 -5.982 -11.829 1.00 97.75 98 ASP A CA 1
ATOM 795 C C . ASP A 1 98 ? 3.186 -6.224 -13.123 1.00 97.75 98 ASP A C 1
ATOM 797 O O . ASP A 1 98 ? 2.622 -6.698 -14.104 1.00 97.75 98 ASP A O 1
ATOM 801 N N . GLN A 1 99 ? 4.481 -5.914 -13.110 1.00 95.69 99 GLN A N 1
ATOM 802 C CA . GLN A 1 99 ? 5.352 -6.008 -14.283 1.00 95.69 99 GLN A CA 1
ATOM 803 C C . GLN A 1 99 ? 6.095 -7.343 -14.409 1.00 95.69 99 GLN A C 1
ATOM 805 O O . GLN A 1 99 ? 6.983 -7.478 -15.258 1.00 95.69 99 GLN A O 1
ATOM 810 N N . ARG A 1 100 ? 5.785 -8.345 -13.577 1.00 94.69 100 ARG A N 1
ATOM 811 C CA . ARG A 1 100 ? 6.572 -9.592 -13.522 1.00 94.69 100 ARG A CA 1
ATOM 812 C C . ARG A 1 100 ? 6.558 -10.436 -14.796 1.00 94.69 100 ARG A C 1
ATOM 814 O O . ARG A 1 100 ? 7.436 -11.280 -14.978 1.00 94.69 100 ARG A O 1
ATOM 821 N N . TRP A 1 101 ? 5.597 -10.208 -15.689 1.00 92.50 101 TRP A N 1
ATOM 822 C CA . TRP A 1 101 ? 5.492 -10.910 -16.974 1.00 92.50 101 TRP A CA 1
ATOM 823 C C . TRP A 1 101 ? 5.902 -10.060 -18.183 1.00 92.50 101 TRP A C 1
ATOM 825 O O . TRP A 1 101 ? 5.732 -10.494 -19.320 1.00 92.50 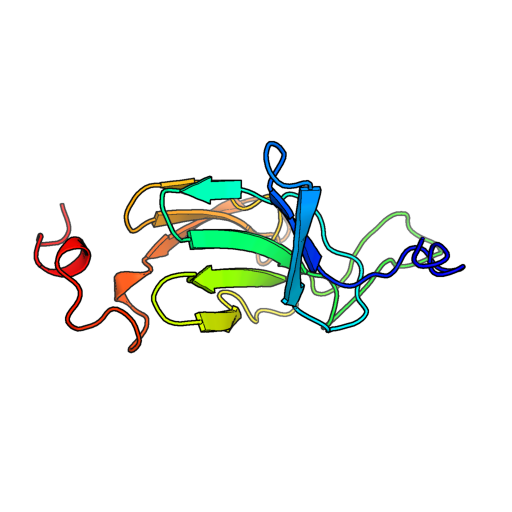101 TRP A O 1
ATOM 835 N N . GLY A 1 102 ? 6.525 -8.901 -17.952 1.00 81.94 102 GLY A N 1
ATOM 836 C CA . GLY A 1 102 ? 7.070 -8.033 -19.002 1.00 81.94 102 GLY A CA 1
ATOM 837 C C . GLY A 1 102 ? 6.107 -6.964 -19.523 1.00 81.94 102 GLY A C 1
ATOM 838 O O . GLY A 1 102 ? 6.574 -6.047 -20.194 1.00 81.94 102 GLY A O 1
ATOM 839 N N . ASP A 1 103 ? 4.827 -7.044 -19.158 1.00 86.88 103 ASP A N 1
ATOM 840 C CA . ASP A 1 103 ? 3.789 -6.036 -19.394 1.00 86.88 103 ASP A CA 1
ATOM 841 C C . ASP A 1 103 ? 3.137 -5.629 -18.058 1.00 86.88 103 ASP A C 1
ATOM 843 O O . ASP A 1 103 ? 3.331 -6.296 -17.043 1.00 86.88 103 ASP A O 1
ATOM 847 N N . ASP A 1 104 ? 2.375 -4.530 -18.055 1.00 89.62 104 ASP A N 1
ATOM 848 C CA . ASP A 1 104 ? 1.603 -4.074 -16.893 1.00 89.62 104 ASP A CA 1
ATOM 849 C C . ASP A 1 104 ? 0.313 -4.902 -16.729 1.00 89.62 104 ASP A C 1
ATOM 851 O O . ASP A 1 104 ? -0.741 -4.555 -17.276 1.00 89.62 104 ASP A O 1
ATOM 855 N N . ASP A 1 105 ? 0.371 -5.983 -15.950 1.00 96.31 105 ASP A N 1
ATOM 856 C CA . ASP A 1 105 ? -0.795 -6.824 -15.668 1.00 96.31 105 ASP A CA 1
ATOM 857 C C . ASP A 1 105 ? -1.562 -6.346 -14.428 1.00 96.31 105 ASP A C 1
ATOM 859 O O . ASP A 1 105 ? -0.990 -6.107 -13.363 1.00 96.31 105 ASP A O 1
ATOM 863 N N . VAL A 1 106 ? -2.893 -6.262 -14.524 1.00 97.00 106 VAL A N 1
ATOM 864 C CA . VAL A 1 106 ? -3.748 -5.960 -13.363 1.00 97.00 106 VAL A CA 1
ATOM 865 C C . VAL A 1 106 ? -3.860 -7.201 -12.480 1.00 97.00 106 VAL A C 1
ATOM 867 O O . VAL A 1 106 ? -4.479 -8.196 -12.863 1.00 97.00 106 VAL A O 1
ATOM 870 N N . THR A 1 107 ? -3.317 -7.117 -11.269 1.0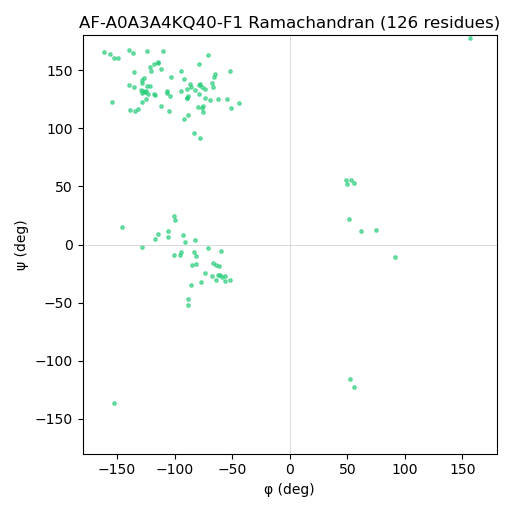0 96.75 107 THR A N 1
ATOM 871 C CA . THR A 1 107 ? -3.302 -8.202 -10.281 1.00 96.75 107 THR A CA 1
ATOM 872 C C . THR A 1 107 ? -4.078 -7.802 -9.026 1.00 96.75 107 THR A C 1
ATOM 874 O O . THR A 1 107 ? -4.244 -6.619 -8.733 1.00 96.75 107 THR A O 1
ATOM 877 N N . ALA A 1 108 ? -4.586 -8.790 -8.284 1.00 97.12 108 ALA A N 1
ATOM 878 C CA . ALA A 1 108 ? -5.281 -8.590 -7.017 1.00 97.12 108 ALA A CA 1
ATOM 879 C C . ALA A 1 108 ? -4.629 -9.400 -5.888 1.00 97.12 108 ALA A C 1
ATOM 881 O O . ALA A 1 108 ? -4.332 -10.583 -6.049 1.00 97.12 108 ALA A O 1
ATOM 882 N N . PHE A 1 109 ? -4.476 -8.770 -4.729 1.00 97.69 109 PHE A N 1
ATOM 883 C CA . PHE A 1 109 ? -4.069 -9.368 -3.467 1.00 97.69 109 PHE A CA 1
ATOM 884 C C . PHE A 1 109 ? -5.278 -9.463 -2.533 1.00 97.69 109 PHE A C 1
ATOM 886 O O . PHE A 1 109 ? -6.004 -8.487 -2.329 1.00 97.69 109 PHE A O 1
ATOM 893 N N . ASP A 1 110 ? -5.491 -10.645 -1.959 1.00 96.94 110 ASP A N 1
ATOM 894 C CA . ASP A 1 110 ? -6.523 -10.896 -0.954 1.00 96.94 110 ASP A CA 1
ATOM 895 C C . ASP A 1 110 ? -5.934 -10.680 0.444 1.00 96.94 110 ASP A C 1
ATOM 897 O O . ASP A 1 110 ? -5.166 -11.509 0.923 1.00 96.94 110 ASP A O 1
ATOM 901 N N . LEU A 1 111 ? -6.308 -9.600 1.132 1.00 97.00 111 LEU A N 1
ATOM 902 C CA . LEU A 1 111 ? -5.809 -9.294 2.478 1.00 97.00 111 LEU A CA 1
ATOM 903 C C . LEU A 1 111 ? -6.053 -10.435 3.473 1.00 97.00 111 LEU A C 1
ATOM 905 O O . LEU A 1 111 ? -5.267 -10.629 4.394 1.00 97.00 111 LEU A O 1
ATOM 909 N N . CYS A 1 112 ? -7.080 -11.254 3.259 1.00 95.56 112 CYS A N 1
ATOM 910 C CA . CYS A 1 112 ? -7.373 -12.394 4.122 1.00 95.56 112 CYS A CA 1
ATOM 911 C C . CYS A 1 112 ? -6.372 -13.551 4.013 1.00 95.56 112 CYS A C 1
ATOM 913 O O . CYS A 1 112 ? -6.519 -14.538 4.732 1.00 95.56 112 CYS A O 1
ATOM 915 N N . THR A 1 113 ? -5.372 -13.476 3.128 1.00 95.12 113 THR A N 1
ATOM 916 C CA . THR A 1 113 ? -4.232 -14.405 3.155 1.00 95.12 113 THR A CA 1
ATOM 917 C C . THR A 1 113 ? -3.172 -14.003 4.177 1.00 95.12 113 THR A C 1
ATOM 919 O O . THR A 1 113 ? -2.247 -14.777 4.407 1.00 95.12 113 THR A O 1
ATOM 922 N N . LEU A 1 114 ? -3.268 -12.809 4.770 1.00 96.38 114 LEU A N 1
ATOM 923 C CA . LEU A 1 114 ? -2.360 -12.357 5.819 1.00 96.38 114 LEU A CA 1
ATOM 924 C C . LEU A 1 114 ? -2.833 -12.849 7.188 1.00 96.38 114 LEU A C 1
ATOM 926 O O . LEU A 1 114 ? -3.995 -12.677 7.559 1.00 96.38 114 LEU A O 1
ATOM 930 N N . ASP A 1 115 ? -1.897 -13.351 7.993 1.00 95.94 115 ASP A N 1
ATOM 931 C CA . ASP A 1 115 ? -2.182 -13.816 9.357 1.00 95.94 115 ASP A CA 1
ATOM 932 C C . ASP A 1 115 ? -2.782 -12.722 10.254 1.00 95.94 115 ASP A C 1
ATOM 934 O O . ASP A 1 115 ? -3.555 -13.028 11.161 1.00 95.94 115 ASP A O 1
ATOM 938 N N . ILE A 1 116 ? -2.479 -11.447 9.981 1.00 95.62 116 ILE A N 1
ATOM 939 C CA . ILE A 1 116 ? -3.022 -10.300 10.726 1.00 95.62 116 ILE A CA 1
ATOM 940 C C . ILE A 1 116 ? -4.540 -10.116 10.544 1.00 95.62 116 ILE A C 1
ATOM 942 O O . ILE A 1 116 ? -5.158 -9.406 11.335 1.00 95.62 116 ILE A O 1
ATOM 946 N N . TYR A 1 117 ? -5.140 -10.757 9.534 1.00 95.44 117 TYR A N 1
ATOM 947 C CA . TYR A 1 117 ? -6.571 -10.683 9.221 1.00 95.44 117 TYR A CA 1
ATOM 948 C C . TYR A 1 117 ? -7.299 -12.025 9.355 1.00 95.44 117 TYR A C 1
ATOM 950 O O . TYR A 1 117 ? -8.491 -12.102 9.067 1.00 95.44 117 TYR A O 1
ATOM 958 N N . LYS A 1 118 ? -6.627 -13.089 9.813 1.00 90.62 118 LYS A N 1
ATOM 959 C CA . LYS A 1 118 ? -7.199 -14.449 9.849 1.00 90.62 118 LYS A CA 1
ATOM 960 C C . LYS A 1 118 ? -8.518 -14.558 10.634 1.00 90.62 118 LYS A C 1
ATOM 962 O O . LYS A 1 118 ? -9.365 -15.373 10.284 1.00 90.62 118 LYS A O 1
ATOM 967 N N . ASP A 1 119 ? -8.680 -13.726 11.663 1.00 90.88 119 ASP A N 1
ATOM 968 C CA . ASP A 1 119 ? -9.848 -13.693 12.553 1.00 90.88 119 ASP A CA 1
ATOM 969 C C . ASP A 1 119 ? -10.757 -12.475 12.283 1.00 90.88 119 ASP A C 1
ATOM 971 O O . ASP A 1 119 ? -11.700 -12.213 13.031 1.00 90.88 119 ASP A O 1
ATOM 975 N N . ASP A 1 120 ? -10.475 -11.700 11.231 1.00 91.62 120 ASP A N 1
ATOM 976 C CA . ASP A 1 120 ? -11.209 -10.478 10.920 1.00 91.62 120 ASP A CA 1
ATOM 977 C C . ASP A 1 120 ? -12.584 -10.798 10.295 1.00 91.62 120 ASP A C 1
ATOM 979 O O . ASP A 1 120 ? -12.671 -11.639 9.388 1.00 91.62 120 ASP A O 1
ATOM 983 N N . PRO A 1 121 ? -13.678 -10.125 10.712 1.00 89.62 121 PRO A N 1
ATOM 984 C CA . PRO A 1 121 ? -15.000 -10.300 10.111 1.00 89.62 121 PRO A CA 1
ATOM 985 C C . PRO A 1 121 ? -15.027 -10.154 8.585 1.00 89.62 121 PRO A C 1
ATOM 987 O O . PRO A 1 121 ? -15.823 -10.835 7.929 1.00 89.62 121 PRO A O 1
ATOM 990 N N . MET A 1 122 ? -14.149 -9.332 7.994 1.00 89.06 122 MET A N 1
ATOM 991 C CA . MET A 1 122 ? -14.053 -9.189 6.534 1.00 89.06 122 MET A CA 1
ATOM 992 C C . M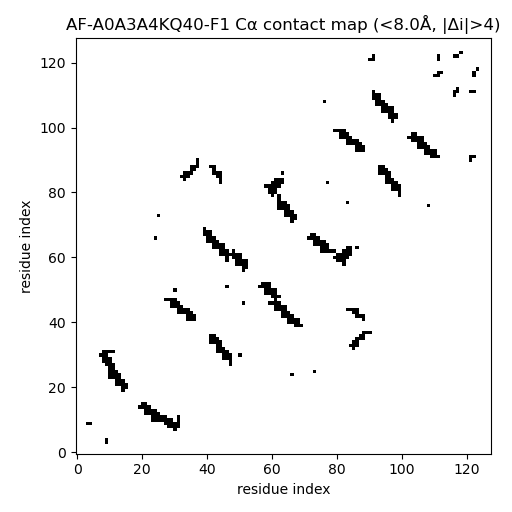ET A 1 122 ? -13.697 -10.513 5.829 1.00 89.06 122 MET A C 1
ATOM 994 O O . MET A 1 122 ? -14.043 -10.721 4.662 1.00 89.06 122 MET A O 1
ATOM 998 N N . CYS A 1 123 ? -13.022 -11.415 6.546 1.00 91.06 123 CYS A N 1
ATOM 999 C CA . CYS A 1 123 ? -12.534 -12.700 6.059 1.00 91.06 123 CYS A CA 1
ATOM 1000 C C . CYS A 1 123 ? -13.491 -13.861 6.353 1.00 91.06 123 CYS A C 1
ATOM 1002 O O . CYS A 1 123 ? -13.318 -14.947 5.799 1.00 91.06 123 CYS A O 1
ATOM 1004 N N . ALA A 1 124 ? -14.538 -13.628 7.151 1.00 81.69 124 ALA A N 1
ATOM 1005 C CA . ALA A 1 124 ? -15.558 -14.625 7.475 1.00 81.69 124 ALA A CA 1
ATOM 1006 C C . ALA A 1 124 ? -16.527 -14.901 6.309 1.00 81.69 124 ALA A C 1
ATOM 1008 O O . ALA A 1 124 ? -17.122 -15.978 6.229 1.00 81.69 124 ALA A O 1
ATOM 1009 N N . ALA A 1 125 ? -16.691 -13.948 5.384 1.00 67.62 125 ALA A N 1
ATOM 1010 C CA . ALA A 1 125 ? -17.465 -14.163 4.169 1.00 67.62 125 ALA A CA 1
ATOM 1011 C C . ALA A 1 125 ? -16.645 -15.009 3.180 1.00 67.62 125 ALA A C 1
ATOM 1013 O O . ALA A 1 125 ? -15.567 -14.603 2.738 1.00 67.62 125 ALA A O 1
ATOM 1014 N N . GLY A 1 126 ? -17.156 -16.200 2.848 1.00 57.97 126 GLY A N 1
ATOM 1015 C CA . GLY A 1 126 ? -16.529 -17.107 1.887 1.00 57.97 126 GLY A CA 1
ATOM 1016 C C . GLY A 1 126 ? -16.205 -16.414 0.560 1.00 57.97 126 GLY A C 1
ATOM 1017 O O . GLY A 1 126 ? -16.898 -15.480 0.152 1.00 57.97 126 GLY A O 1
ATOM 1018 N N . LYS A 1 127 ? -15.136 -16.878 -0.102 1.00 56.62 127 LYS A N 1
ATOM 1019 C CA . LYS A 1 127 ? -14.753 -16.435 -1.450 1.00 56.62 127 LYS A CA 1
ATOM 1020 C C . LYS A 1 127 ? -15.988 -16.545 -2.355 1.00 56.62 127 LYS A C 1
ATOM 1022 O O . LYS A 1 127 ? -16.536 -17.639 -2.478 1.00 56.62 127 LYS A O 1
ATOM 1027 N N . LYS A 1 128 ? -16.464 -15.419 -2.891 1.00 52.31 128 LYS A N 1
ATOM 1028 C CA . LYS A 1 128 ? -17.467 -15.438 -3.962 1.00 52.31 128 LYS A CA 1
ATOM 1029 C C . LYS A 1 128 ? -16.841 -15.964 -5.242 1.00 52.31 128 LYS A C 1
ATOM 1031 O O . LYS A 1 128 ? -15.647 -15.656 -5.457 1.00 52.31 128 LYS A O 1
#

Sequence (128 aa):
MTPDSPNGKGILVAQDLISSERSVIDPHDAEKTDPDIDEDRLVWTDLRNGGRVPDRFTFINADIYLYDFTKDIVVQLTSDPSNQFWPRIRGRWVIYLDQRWGDDDVTAFDLCTLDIYKDDPMCAAGKK

Mean predicted aligned error: 5.52 Å

Radius of gyration: 15.61 Å; Cα contacts (8 Å, |Δi|>4): 256; chains: 1; bounding box: 37×39×34 Å

Nearest PDB structures (foldseek):
  8dvl-assembly1_A  TM=6.640E-01  e=8.683E-03  Homo sapiens
  5txe-assembly1_A  TM=6.905E-01  e=8.987E-02  Asticcacaulis excentricus CB 48
  5txc-assembly1_A  TM=4.151E-01  e=5.152E-02  Asticcacaulis excentricus CB 48
  8vpq-assembly1_A  TM=4.412E-01  e=9.501E-02  Homo sapiens
  9dtq-assembly1_B  TM=3.440E-01  e=3.490E-02  Homo sapiens

Solvent-accessible surface area (backbone atoms only — not comparable to full-atom values): 7492 Å² total; per-residue (Å²): 134,78,79,77,44,95,82,70,38,40,58,44,68,49,68,45,85,86,82,65,47,74,45,80,74,38,84,59,80,20,44,68,47,54,72,29,67,42,93,57,34,40,32,26,20,33,22,71,84,42,36,76,43,91,92,68,89,42,73,43,21,24,26,36,34,38,36,33,68,87,75,73,44,77,44,76,78,48,86,60,72,40,40,28,40,66,38,43,53,54,89,56,38,37,35,29,36,33,34,76,82,80,48,83,40,85,44,77,46,60,51,55,76,38,81,93,29,65,86,35,74,83,52,68,60,72,88,126